Protein AF-A0A077EQY1-F1 (afdb_monomer_lite)

Foldseek 3Di:
DKKKKFKKDFDPAFWKKKKFKDKPNHTAPPQMDMDTTGPPDTDIDMGDHDDDDDPPIDMDMDMDIPPRMDFDWDDDPPDDIHTRMDIDDDDDDD

Structure (mmCIF, N/CA/C/O backbone):
data_AF-A0A077EQY1-F1
#
_entry.id   AF-A0A077EQY1-F1
#
loop_
_atom_site.group_PDB
_atom_site.id
_atom_site.type_symbol
_atom_site.label_atom_id
_atom_site.label_alt_id
_atom_site.label_comp_id
_atom_site.label_asym_id
_atom_site.label_entity_id
_atom_site.label_seq_id
_atom_site.pdbx_PDB_ins_code
_atom_site.Cartn_x
_atom_site.Cartn_y
_atom_site.Cartn_z
_atom_site.occupancy
_atom_site.B_iso_or_equiv
_atom_site.auth_seq_id
_atom_site.auth_comp_id
_atom_site.auth_asym_id
_atom_site.auth_atom_id
_atom_site.pdbx_PDB_model_num
ATOM 1 N N . MET A 1 1 ? -11.865 -2.160 8.877 1.00 88.56 1 MET A N 1
ATOM 2 C CA . MET A 1 1 ? -10.785 -2.801 8.100 1.00 88.56 1 MET A CA 1
ATOM 3 C C . MET A 1 1 ? -10.570 -1.997 6.839 1.00 88.56 1 MET A C 1
ATOM 5 O O . MET A 1 1 ? -11.542 -1.521 6.262 1.00 88.56 1 MET A O 1
ATOM 9 N N . ILE A 1 2 ? -9.307 -1.820 6.473 1.00 94.56 2 ILE A N 1
ATOM 10 C CA . ILE A 1 2 ? -8.837 -1.102 5.291 1.00 94.56 2 ILE A CA 1
ATOM 11 C C . ILE A 1 2 ? -7.978 -2.086 4.501 1.00 94.56 2 ILE A C 1
ATOM 13 O O . ILE A 1 2 ? -7.160 -2.791 5.095 1.00 94.56 2 ILE A O 1
ATOM 17 N N . VAL A 1 3 ? -8.169 -2.136 3.189 1.00 95.25 3 VAL A N 1
ATOM 18 C CA . VAL A 1 3 ? -7.363 -2.927 2.259 1.00 95.25 3 VAL A CA 1
ATOM 19 C C . VAL A 1 3 ? -6.967 -2.026 1.098 1.00 95.25 3 VAL A C 1
ATOM 21 O O . VAL A 1 3 ? -7.830 -1.420 0.464 1.00 95.25 3 VAL A O 1
ATOM 24 N N . ALA A 1 4 ? -5.670 -1.946 0.830 1.00 97.19 4 ALA A N 1
ATOM 25 C CA . ALA A 1 4 ? -5.090 -1.278 -0.320 1.00 97.19 4 ALA A CA 1
ATOM 26 C C . ALA A 1 4 ? -4.356 -2.324 -1.158 1.00 97.19 4 ALA A C 1
ATOM 28 O O . ALA A 1 4 ? -3.429 -2.971 -0.670 1.00 97.19 4 ALA 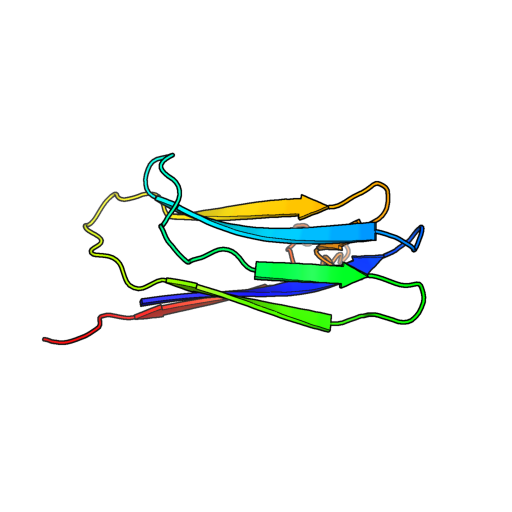A O 1
ATOM 29 N N . ALA A 1 5 ? -4.786 -2.490 -2.405 1.00 97.12 5 ALA A N 1
ATOM 30 C CA . ALA A 1 5 ? -4.232 -3.468 -3.324 1.00 97.12 5 ALA A CA 1
ATOM 31 C C . ALA A 1 5 ? -3.853 -2.812 -4.660 1.00 97.12 5 ALA A C 1
ATOM 33 O O . ALA A 1 5 ? -4.655 -2.825 -5.602 1.00 97.12 5 ALA A O 1
ATOM 34 N N . PRO A 1 6 ? -2.695 -2.134 -4.731 1.00 96.19 6 PRO A N 1
ATOM 35 C CA . PRO A 1 6 ? -2.240 -1.507 -5.954 1.00 96.19 6 PRO A CA 1
ATOM 36 C C . PRO A 1 6 ? -1.492 -2.484 -6.859 1.00 96.19 6 PRO A C 1
ATOM 38 O O . PRO A 1 6 ? -0.877 -3.447 -6.398 1.00 96.19 6 PRO A O 1
ATOM 41 N N . GLN A 1 7 ? -1.521 -2.192 -8.155 1.00 95.56 7 GLN A N 1
ATOM 42 C CA . GLN A 1 7 ? -0.699 -2.873 -9.139 1.00 95.56 7 GLN A CA 1
ATOM 4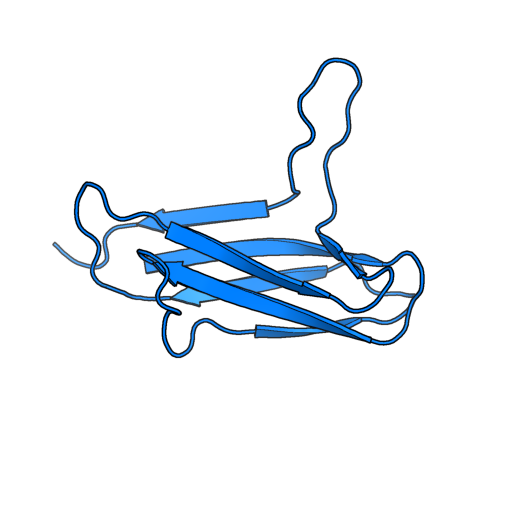3 C C . GLN A 1 7 ? 0.683 -2.214 -9.205 1.00 95.56 7 GLN A C 1
ATOM 45 O O . GLN A 1 7 ? 0.792 -1.003 -9.403 1.00 95.56 7 GLN A O 1
ATOM 50 N N . VAL A 1 8 ? 1.729 -3.016 -9.036 1.00 94.19 8 VAL A N 1
ATOM 51 C CA . VAL A 1 8 ? 3.132 -2.597 -9.092 1.00 94.19 8 VAL A CA 1
ATOM 52 C C . VAL A 1 8 ? 3.699 -2.936 -10.466 1.00 94.19 8 VAL A C 1
ATOM 54 O O . VAL A 1 8 ? 3.377 -3.979 -11.044 1.00 94.19 8 VAL A O 1
ATOM 57 N N . GLY A 1 9 ? 4.535 -2.043 -10.985 1.00 90.75 9 GLY A N 1
ATOM 58 C CA . GLY A 1 9 ? 5.266 -2.231 -12.230 1.00 90.75 9 GLY A CA 1
ATOM 59 C C . GLY A 1 9 ? 6.689 -1.696 -12.145 1.00 90.75 9 GLY A C 1
ATOM 60 O O . GLY A 1 9 ? 7.081 -1.053 -11.164 1.00 90.75 9 GLY A O 1
ATOM 61 N N . CYS A 1 10 ? 7.467 -1.979 -13.188 1.00 88.31 10 CYS A N 1
ATOM 62 C CA . CYS A 1 10 ? 8.880 -1.649 -13.251 1.00 88.31 10 CYS A CA 1
ATOM 63 C C . CYS A 1 10 ? 9.323 -1.235 -14.662 1.00 88.31 10 CYS A C 1
ATOM 65 O O . CYS A 1 10 ? 8.874 -1.803 -15.656 1.00 88.31 10 CYS A O 1
ATOM 67 N N . MET A 1 11 ? 10.218 -0.247 -14.739 1.00 82.31 11 MET A N 1
ATOM 68 C CA . MET A 1 11 ? 10.904 0.181 -15.966 1.00 82.31 11 MET A CA 1
ATOM 69 C C . MET A 1 11 ? 12.417 -0.107 -15.950 1.00 82.31 11 MET A C 1
ATOM 71 O O . MET A 1 11 ? 13.041 -0.107 -17.009 1.00 82.31 11 MET A O 1
ATOM 75 N N . MET A 1 12 ? 13.020 -0.307 -14.772 1.00 73.00 12 MET A N 1
ATOM 76 C CA . MET A 1 12 ? 14.445 -0.607 -14.568 1.00 73.00 12 MET A CA 1
ATOM 77 C C . MET A 1 12 ? 14.549 -1.607 -13.411 1.00 73.00 12 MET A C 1
ATOM 79 O O . MET A 1 12 ? 14.314 -1.229 -12.266 1.00 73.00 12 MET A O 1
ATOM 83 N N . CYS A 1 13 ? 14.793 -2.883 -13.704 1.00 72.31 13 CYS A N 1
ATOM 84 C CA . CYS A 1 13 ? 14.276 -3.952 -12.847 1.00 72.31 13 CYS A CA 1
ATOM 85 C C . CYS A 1 13 ? 15.367 -4.750 -12.126 1.00 72.31 13 CYS A C 1
ATOM 87 O O . CYS A 1 13 ? 15.964 -5.652 -12.705 1.00 72.31 13 CYS A O 1
ATOM 89 N N . ASP A 1 14 ? 15.587 -4.392 -10.863 1.00 87.38 14 ASP A N 1
ATOM 90 C CA . ASP A 1 14 ? 15.911 -5.263 -9.722 1.00 87.38 14 ASP A CA 1
ATOM 91 C C . ASP A 1 14 ? 15.800 -4.381 -8.467 1.00 87.38 14 ASP A C 1
ATOM 93 O O . ASP A 1 14 ? 16.449 -3.332 -8.394 1.00 87.38 14 ASP A O 1
ATOM 97 N N . GLY A 1 15 ? 14.931 -4.731 -7.519 1.00 92.56 15 GLY A N 1
ATOM 98 C CA . GLY A 1 15 ? 14.767 -3.942 -6.299 1.00 92.56 15 GLY A CA 1
ATOM 99 C C . GLY A 1 15 ? 13.509 -4.243 -5.498 1.00 92.56 15 GLY A C 1
ATOM 100 O O . GLY A 1 15 ? 12.811 -5.237 -5.704 1.00 92.56 15 GLY A O 1
ATOM 101 N N . GLU A 1 16 ? 13.213 -3.358 -4.555 1.00 94.81 16 GLU A N 1
ATOM 102 C CA . GLU A 1 16 ? 12.125 -3.511 -3.602 1.00 94.81 16 GLU A CA 1
ATOM 103 C C . GLU A 1 16 ? 11.012 -2.485 -3.827 1.00 94.81 16 GLU A C 1
ATOM 105 O O . GLU A 1 16 ? 11.239 -1.286 -4.017 1.00 94.81 16 GLU A O 1
ATOM 110 N N . PHE A 1 17 ? 9.774 -2.956 -3.690 1.00 95.19 17 PHE A N 1
ATOM 111 C CA . PHE A 1 17 ? 8.606 -2.118 -3.469 1.00 95.19 17 PHE A CA 1
ATOM 112 C C . PHE A 1 17 ? 8.018 -2.400 -2.089 1.00 95.19 17 PHE A C 1
ATOM 114 O O . PHE A 1 17 ? 7.871 -3.552 -1.678 1.00 95.19 17 PHE A O 1
ATOM 121 N N . ARG A 1 18 ? 7.635 -1.350 -1.364 1.00 96.50 18 ARG A N 1
ATOM 122 C CA . ARG A 1 18 ? 7.000 -1.450 -0.047 1.00 96.50 18 ARG A CA 1
ATOM 123 C C . ARG A 1 18 ? 5.724 -0.632 -0.017 1.00 96.50 18 ARG A C 1
ATOM 125 O O . ARG A 1 18 ? 5.672 0.472 -0.553 1.00 96.50 18 ARG A O 1
ATOM 132 N N . LEU A 1 19 ? 4.720 -1.152 0.676 1.00 97.44 19 LEU A N 1
ATOM 133 C CA . LEU A 1 19 ? 3.413 -0.521 0.836 1.00 97.44 19 LEU A CA 1
ATOM 134 C C . LEU A 1 19 ? 2.983 -0.605 2.292 1.00 97.44 19 LEU A C 1
ATOM 136 O O . LEU A 1 19 ? 3.143 -1.655 2.905 1.00 97.44 19 LEU A O 1
ATOM 140 N N . TRP A 1 20 ? 2.432 0.472 2.842 1.00 97.50 20 TRP A N 1
ATOM 141 C CA . TRP A 1 20 ? 1.865 0.489 4.190 1.00 97.50 20 TRP A CA 1
ATOM 142 C C . TRP A 1 20 ? 0.751 1.528 4.305 1.00 97.50 20 TRP A C 1
ATOM 144 O O . TRP A 1 20 ? 0.553 2.360 3.418 1.00 97.50 20 TRP A O 1
ATOM 154 N N . LEU A 1 21 ? 0.008 1.489 5.408 1.00 97.62 21 LEU A N 1
ATOM 155 C CA . LEU A 1 21 ? -1.068 2.438 5.674 1.00 97.62 21 LEU A CA 1
ATOM 156 C C . LEU A 1 21 ? -0.619 3.482 6.696 1.00 97.62 21 LEU A C 1
ATOM 158 O O . LEU A 1 21 ? 0.123 3.183 7.636 1.00 97.62 21 LEU A O 1
ATOM 162 N N . SER A 1 22 ? -1.109 4.710 6.548 1.00 97.12 22 SER A N 1
ATOM 163 C CA . SER A 1 22 ? -1.043 5.723 7.598 1.00 97.12 22 SER A CA 1
ATOM 164 C C . SER A 1 22 ? -2.417 6.324 7.871 1.00 97.12 22 SER A C 1
ATOM 166 O O . SER A 1 22 ? -3.265 6.413 6.981 1.00 97.12 22 SER A O 1
ATOM 168 N N . VAL A 1 23 ? -2.647 6.709 9.125 1.00 96.75 23 VAL A N 1
ATOM 169 C CA . VAL A 1 23 ? -3.836 7.440 9.557 1.00 96.75 23 VAL A CA 1
ATOM 170 C C . VAL A 1 23 ? -3.421 8.649 10.364 1.00 96.75 23 VAL A C 1
ATOM 172 O O . VAL A 1 23 ? -2.692 8.528 11.349 1.00 96.75 23 VAL A O 1
ATOM 175 N N . ASN A 1 24 ? -3.881 9.825 9.941 1.00 96.88 24 ASN A N 1
ATOM 176 C CA . ASN A 1 24 ? -3.538 11.106 10.559 1.00 96.88 24 ASN A CA 1
ATOM 177 C C . ASN A 1 24 ? -2.012 11.287 10.710 1.00 96.88 24 ASN A C 1
ATOM 179 O O . ASN A 1 24 ? -1.523 11.713 11.757 1.00 96.88 24 ASN A O 1
ATOM 183 N N . GLY A 1 25 ? -1.253 10.886 9.684 1.00 96.75 25 GLY A N 1
ATOM 184 C CA . GLY A 1 25 ? 0.211 10.952 9.665 1.00 96.75 25 GLY A CA 1
ATOM 185 C C . GLY A 1 25 ? 0.934 9.900 10.518 1.00 96.75 25 GLY A C 1
ATOM 186 O O . GLY A 1 25 ? 2.161 9.911 10.564 1.00 96.75 25 GLY A O 1
ATOM 187 N N . LYS A 1 26 ? 0.219 8.982 11.184 1.00 96.56 26 LYS A N 1
ATOM 188 C CA . LYS A 1 26 ? 0.813 7.878 11.956 1.00 96.56 26 LYS A CA 1
ATOM 189 C C . LYS A 1 26 ? 0.718 6.568 11.187 1.00 96.56 26 LYS A C 1
ATOM 191 O O . LYS A 1 26 ? -0.346 6.233 10.676 1.00 96.56 26 LYS A O 1
ATOM 196 N N . TYR A 1 27 ? 1.814 5.818 11.118 1.00 96.50 27 TYR A N 1
ATOM 197 C CA . TYR A 1 27 ? 1.826 4.519 10.448 1.00 96.50 27 TYR A CA 1
ATOM 198 C C . TYR A 1 27 ? 0.988 3.494 11.209 1.00 96.50 27 TYR A C 1
ATOM 200 O O . TYR A 1 27 ? 1.030 3.426 12.436 1.00 96.50 27 TYR A O 1
ATOM 208 N N . VAL A 1 28 ? 0.220 2.707 10.462 1.00 96.00 28 VAL A N 1
ATOM 209 C CA . VAL A 1 28 ? -0.596 1.623 11.003 1.00 96.00 28 VAL A CA 1
ATOM 210 C C . VAL A 1 28 ? 0.291 0.407 11.230 1.00 96.00 28 VAL A C 1
ATOM 212 O O . VAL A 1 28 ? 0.926 -0.090 10.296 1.00 96.00 28 VAL A O 1
ATOM 215 N N . GLU A 1 29 ? 0.317 -0.082 12.466 1.00 94.00 29 GLU A N 1
ATOM 216 C CA . GLU A 1 29 ? 1.072 -1.277 12.844 1.00 94.00 29 GLU A CA 1
ATOM 217 C C . GLU A 1 29 ? 0.661 -2.491 12.002 1.00 94.00 29 GLU A C 1
ATOM 219 O O . GLU A 1 29 ? -0.519 -2.681 11.700 1.00 94.00 29 GLU A O 1
ATOM 224 N N . ASN A 1 30 ? 1.642 -3.319 11.632 1.00 93.31 30 ASN A N 1
ATOM 225 C CA . ASN A 1 30 ? 1.452 -4.566 10.879 1.00 93.31 30 ASN A CA 1
ATOM 226 C C . ASN A 1 30 ? 0.701 -4.414 9.540 1.00 93.31 30 ASN A C 1
ATOM 228 O O . ASN A 1 30 ? 0.140 -5.383 9.037 1.00 93.31 30 ASN A O 1
ATOM 232 N N . SER A 1 31 ? 0.679 -3.209 8.960 1.00 95.69 31 SER A N 1
ATOM 233 C CA . SER A 1 31 ? 0.066 -2.961 7.647 1.00 95.69 31 SER A CA 1
ATOM 234 C C . SER A 1 31 ? 1.053 -3.060 6.485 1.00 95.69 31 SER A C 1
ATOM 236 O O . SER A 1 31 ? 0.639 -2.971 5.329 1.00 95.69 31 SER A O 1
ATOM 238 N N . ASN A 1 32 ? 2.352 -3.197 6.759 1.00 95.25 32 ASN A N 1
ATOM 239 C CA . ASN A 1 32 ? 3.364 -3.161 5.716 1.00 95.25 32 ASN A CA 1
ATOM 240 C C . ASN A 1 32 ? 3.457 -4.485 4.947 1.00 95.25 32 ASN A C 1
ATOM 242 O O . ASN A 1 32 ? 3.360 -5.565 5.522 1.00 95.25 32 ASN A O 1
ATOM 246 N N . VAL A 1 33 ? 3.737 -4.385 3.653 1.00 96.75 33 VAL A N 1
ATOM 247 C CA . VAL A 1 33 ? 4.100 -5.506 2.779 1.00 96.75 33 VAL A CA 1
ATOM 248 C C . VAL A 1 33 ? 5.294 -5.098 1.917 1.00 96.75 33 VAL A C 1
ATOM 250 O O . VAL A 1 33 ? 5.481 -3.911 1.636 1.00 96.75 33 VAL A O 1
ATOM 253 N N . LEU A 1 34 ? 6.114 -6.077 1.535 1.00 95.81 34 LEU A N 1
ATOM 254 C CA . LEU A 1 34 ? 7.262 -5.919 0.647 1.00 95.81 34 LEU A CA 1
ATOM 255 C C . LEU A 1 34 ? 7.105 -6.870 -0.539 1.00 95.81 34 LEU A C 1
ATOM 257 O O . LEU A 1 34 ? 6.745 -8.032 -0.353 1.00 95.81 34 LEU A O 1
ATOM 261 N N . LEU A 1 35 ? 7.399 -6.368 -1.732 1.00 94.69 35 LEU A N 1
ATOM 262 C CA . LEU A 1 35 ? 7.536 -7.138 -2.960 1.00 94.69 35 LEU A CA 1
ATOM 263 C C . LEU A 1 35 ? 8.949 -6.927 -3.500 1.00 94.69 35 LEU A C 1
ATOM 265 O O . LEU A 1 35 ? 9.370 -5.786 -3.683 1.00 94.69 35 LEU A O 1
ATOM 269 N N . ASN A 1 36 ? 9.654 -8.023 -3.767 1.00 93.19 36 ASN A N 1
ATOM 270 C CA . ASN A 1 36 ? 10.863 -7.988 -4.584 1.00 93.19 36 ASN A CA 1
ATOM 271 C C . ASN A 1 36 ? 10.424 -7.988 -6.048 1.00 93.19 36 ASN A C 1
ATOM 273 O O . ASN A 1 36 ? 9.619 -8.833 -6.442 1.00 93.19 36 ASN A O 1
ATOM 277 N N . VAL A 1 37 ? 10.907 -7.022 -6.818 1.00 90.56 37 VAL A N 1
ATOM 278 C CA . VAL A 1 37 ? 10.502 -6.795 -8.202 1.00 90.56 37 VAL A CA 1
ATOM 279 C C . VAL A 1 37 ? 11.681 -7.109 -9.109 1.00 90.56 37 VAL A C 1
ATOM 281 O O . VAL A 1 37 ? 12.758 -6.540 -8.951 1.00 90.56 37 VAL A O 1
ATOM 284 N N . ASP A 1 38 ? 11.446 -7.990 -10.074 1.00 86.94 38 ASP A N 1
ATOM 285 C CA . ASP A 1 38 ? 12.360 -8.276 -11.175 1.00 86.94 38 ASP A CA 1
ATOM 286 C C . ASP A 1 38 ? 11.765 -7.802 -12.512 1.00 86.94 38 ASP A C 1
ATOM 288 O O . ASP A 1 38 ? 10.708 -7.166 -12.565 1.00 86.94 38 ASP A O 1
ATOM 292 N N . ASP A 1 39 ? 12.466 -8.077 -13.607 1.00 78.44 39 ASP A N 1
ATOM 293 C CA . ASP A 1 39 ? 12.098 -7.658 -14.961 1.00 78.44 39 ASP A CA 1
ATOM 294 C C . ASP A 1 39 ? 10.860 -8.346 -15.540 1.00 78.44 39 ASP A C 1
ATOM 296 O O . ASP A 1 39 ? 10.333 -7.909 -16.566 1.00 78.44 39 ASP A O 1
ATOM 300 N N . SER A 1 40 ? 10.356 -9.377 -14.871 1.00 77.00 40 SER A N 1
ATOM 301 C CA . SER A 1 40 ? 9.203 -10.156 -15.302 1.00 77.00 40 SER A CA 1
ATOM 302 C C . SER A 1 40 ? 7.926 -9.841 -14.519 1.00 77.00 40 SER A C 1
ATOM 304 O O . SER A 1 40 ? 6.830 -10.225 -14.943 1.00 77.00 40 SER A O 1
ATOM 306 N N . ILE A 1 41 ? 8.039 -9.134 -13.390 1.00 78.31 41 ILE A N 1
ATOM 307 C CA . ILE A 1 41 ? 6.938 -8.976 -12.441 1.00 78.31 41 ILE A CA 1
ATOM 308 C C . ILE A 1 41 ? 6.049 -7.772 -12.775 1.00 78.31 41 ILE A C 1
ATOM 310 O O . ILE A 1 41 ? 6.450 -6.609 -12.741 1.00 78.31 41 ILE A O 1
ATOM 314 N N . LYS A 1 42 ? 4.768 -8.078 -12.995 1.00 83.50 42 LYS A N 1
ATOM 315 C CA . LYS A 1 42 ? 3.645 -7.150 -12.854 1.00 83.50 42 LYS A CA 1
ATOM 316 C C . LYS A 1 42 ? 2.629 -7.790 -11.920 1.00 83.50 42 LYS A C 1
ATOM 318 O O . LYS A 1 42 ? 1.980 -8.759 -12.308 1.00 83.50 42 LYS A O 1
ATOM 323 N N . ASP A 1 43 ? 2.483 -7.256 -10.713 1.00 90.19 43 ASP A N 1
ATOM 324 C CA . ASP A 1 43 ? 1.715 -7.924 -9.658 1.00 90.19 43 ASP A CA 1
ATOM 325 C C . ASP A 1 43 ? 0.826 -6.959 -8.870 1.00 90.19 43 ASP A C 1
ATOM 327 O O . ASP A 1 43 ? 1.018 -5.742 -8.890 1.00 90.19 43 ASP A O 1
ATOM 331 N N . VAL A 1 44 ? -0.171 -7.512 -8.186 1.00 93.00 44 VAL A N 1
ATOM 332 C CA . VAL A 1 44 ? -1.023 -6.810 -7.233 1.00 93.00 44 VAL A CA 1
ATOM 333 C C . VAL A 1 44 ? -0.606 -7.223 -5.833 1.00 93.00 44 VAL A C 1
ATOM 335 O O . VAL A 1 44 ? -0.812 -8.359 -5.412 1.00 93.00 44 VAL A O 1
ATOM 338 N N . ILE A 1 45 ? -0.076 -6.273 -5.075 1.00 94.75 45 ILE A N 1
ATOM 339 C CA . ILE A 1 45 ? 0.312 -6.511 -3.684 1.00 94.75 45 ILE A CA 1
ATOM 340 C C . ILE A 1 45 ? -0.793 -6.043 -2.755 1.00 94.75 45 ILE A C 1
ATOM 342 O O . ILE A 1 45 ? -1.510 -5.104 -3.080 1.00 94.75 45 ILE A O 1
ATOM 346 N N . ILE A 1 46 ? -0.927 -6.655 -1.583 1.00 95.75 46 ILE A N 1
ATOM 347 C CA . ILE A 1 46 ? -2.021 -6.350 -0.658 1.00 95.75 46 ILE A CA 1
ATOM 348 C C . ILE A 1 46 ? -1.445 -5.848 0.665 1.00 95.75 46 ILE A C 1
ATOM 350 O O . ILE A 1 46 ? -0.771 -6.584 1.380 1.00 95.75 46 ILE A O 1
ATOM 354 N N . SER A 1 47 ? -1.765 -4.602 1.013 1.00 95.94 47 SER A N 1
ATOM 355 C CA . SER A 1 47 ? -1.612 -4.054 2.362 1.00 95.94 47 SER A CA 1
ATOM 356 C C . SER A 1 47 ? -2.984 -4.004 3.027 1.00 95.94 47 SER A C 1
ATOM 358 O O . SER A 1 47 ? -3.939 -3.454 2.475 1.00 95.94 47 SER A O 1
ATOM 360 N N . GLN A 1 48 ? -3.101 -4.584 4.220 1.00 93.69 48 GLN A N 1
ATOM 361 C CA . GLN A 1 48 ? -4.347 -4.585 4.981 1.00 93.69 48 GLN A CA 1
ATOM 362 C C . GLN A 1 48 ? -4.116 -4.181 6.434 1.00 93.69 48 GLN A C 1
ATOM 364 O O . GLN A 1 48 ? -3.082 -4.481 7.021 1.00 93.69 48 GLN A O 1
ATOM 369 N N . GLY A 1 49 ? -5.105 -3.512 7.024 1.00 91.44 49 GLY A N 1
ATOM 370 C CA . GLY A 1 49 ? -5.070 -3.090 8.419 1.00 91.44 49 GLY A CA 1
ATOM 371 C C . GLY A 1 49 ? -6.460 -3.054 9.049 1.00 91.44 49 GLY A C 1
ATOM 372 O O . GLY A 1 49 ? -7.453 -2.673 8.420 1.00 91.44 49 GLY A O 1
ATOM 373 N N . ALA A 1 50 ? -6.542 -3.434 10.321 1.00 90.62 50 ALA A N 1
ATOM 374 C CA . ALA A 1 50 ? -7.752 -3.324 11.125 1.00 90.62 50 ALA A CA 1
ATOM 375 C C . ALA A 1 50 ? -7.507 -2.334 12.265 1.00 90.62 50 ALA A C 1
ATOM 377 O O . ALA A 1 50 ? -6.877 -2.667 13.262 1.00 90.62 50 ALA A O 1
ATOM 378 N N . ILE A 1 51 ? -8.010 -1.112 12.097 1.00 90.56 51 ILE A N 1
ATOM 379 C CA . ILE A 1 51 ? -7.886 -0.041 13.086 1.00 90.56 51 ILE A CA 1
ATOM 380 C C . ILE A 1 51 ? -9.227 0.666 13.304 1.00 90.56 51 ILE A C 1
ATOM 382 O O . ILE A 1 51 ? -10.044 0.718 12.374 1.00 90.56 51 ILE A O 1
ATOM 386 N N . PRO A 1 52 ? -9.465 1.222 14.504 1.00 90.31 52 PRO A N 1
ATOM 387 C CA . PRO A 1 52 ? -10.563 2.148 14.731 1.00 90.31 52 PRO A CA 1
ATOM 388 C C . PRO A 1 52 ? -10.371 3.414 13.894 1.00 90.31 52 PRO A C 1
ATOM 390 O O . PRO A 1 52 ? -9.282 3.983 13.866 1.00 90.31 52 PRO A O 1
ATOM 393 N N . LEU A 1 53 ? -11.443 3.857 13.246 1.00 92.12 53 LEU A N 1
ATOM 394 C CA . LEU A 1 53 ? -11.507 5.118 12.513 1.00 92.12 53 LEU A CA 1
ATOM 395 C C . LEU A 1 53 ? -12.716 5.911 12.995 1.00 92.12 53 LEU A C 1
ATOM 397 O O . LEU A 1 53 ? -13.746 5.334 13.355 1.00 92.12 53 LEU A O 1
ATOM 401 N N . LYS A 1 54 ? -12.613 7.233 12.946 1.00 92.00 54 LYS A N 1
ATOM 402 C CA . LYS A 1 54 ? -13.719 8.163 13.176 1.00 92.00 54 LYS A CA 1
ATOM 403 C C . LYS A 1 54 ? -13.846 9.149 12.019 1.00 92.00 54 LYS A C 1
ATOM 405 O O . LYS A 1 54 ? -12.935 9.324 11.213 1.00 92.00 54 LYS A O 1
ATOM 410 N N . ALA A 1 55 ? -15.001 9.807 11.945 1.00 93.31 55 ALA A N 1
ATOM 411 C CA . ALA A 1 55 ? -15.234 10.850 10.957 1.00 93.31 55 ALA A CA 1
ATOM 412 C C . ALA A 1 55 ? -14.150 11.938 11.053 1.00 93.31 55 ALA A C 1
ATOM 414 O O . ALA A 1 55 ? -13.839 12.418 12.144 1.00 93.31 55 ALA A O 1
ATOM 415 N N . GLY A 1 56 ? -13.592 12.307 9.900 1.00 95.88 56 GLY A N 1
ATOM 416 C CA . GLY A 1 56 ? -12.506 13.281 9.791 1.00 95.88 56 GLY A CA 1
ATOM 417 C C . GLY A 1 56 ? -11.096 12.690 9.852 1.00 95.88 56 GLY A C 1
ATOM 418 O O . GLY A 1 56 ? -10.151 13.427 9.586 1.00 95.88 56 GLY A O 1
ATOM 419 N N . ASP A 1 57 ? -10.930 11.396 10.149 1.00 96.38 57 ASP A N 1
ATOM 420 C CA . ASP A 1 57 ? -9.620 10.752 10.024 1.00 96.38 57 ASP A CA 1
ATOM 421 C C . ASP A 1 57 ? -9.167 10.718 8.556 1.00 96.38 57 ASP A C 1
ATOM 423 O O . ASP A 1 57 ? -9.941 10.400 7.649 1.00 96.38 57 ASP A O 1
ATOM 427 N N . VAL A 1 58 ? -7.889 11.016 8.328 1.00 96.88 58 VAL A N 1
ATOM 428 C CA . VAL A 1 58 ? -7.258 10.973 7.006 1.00 96.88 58 VAL A CA 1
ATOM 429 C C . VAL A 1 58 ? -6.492 9.669 6.870 1.00 96.88 58 VAL A C 1
ATOM 431 O O . VAL A 1 58 ? -5.507 9.456 7.575 1.00 96.88 58 VAL A O 1
ATOM 434 N N . VAL A 1 59 ? -6.935 8.809 5.955 1.00 96.12 59 VAL A N 1
ATOM 435 C CA . VAL A 1 59 ? -6.265 7.548 5.614 1.00 96.12 59 VAL A CA 1
ATOM 436 C C . VAL A 1 59 ? -5.409 7.758 4.371 1.00 96.12 59 VAL A C 1
ATOM 438 O O . VAL A 1 59 ? -5.889 8.298 3.376 1.00 96.12 59 VAL A O 1
ATOM 441 N N . GLN A 1 60 ? -4.159 7.306 4.408 1.00 96.31 60 GLN A N 1
ATOM 442 C CA . GLN A 1 60 ? -3.252 7.366 3.266 1.00 96.31 60 GLN A CA 1
ATOM 443 C C . GLN A 1 60 ? -2.622 6.000 3.008 1.00 96.31 60 GLN A C 1
ATOM 445 O O . GLN A 1 6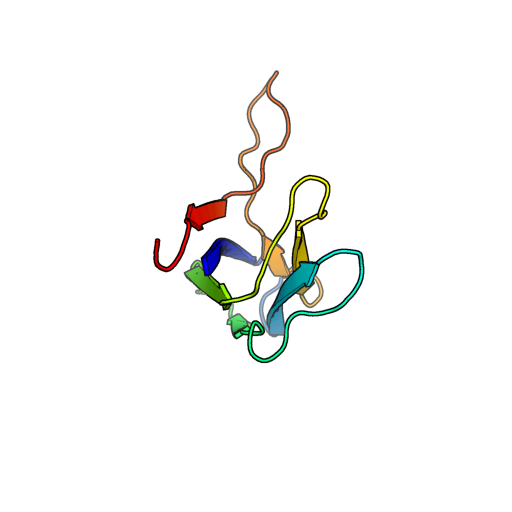0 ? -2.272 5.264 3.933 1.00 96.31 60 GLN A O 1
ATOM 450 N N . VAL A 1 61 ? -2.457 5.693 1.725 1.00 96.12 61 VAL A N 1
ATOM 451 C CA . VAL A 1 61 ? -1.636 4.582 1.253 1.00 96.12 61 VAL A CA 1
ATOM 452 C C . VAL A 1 61 ? -0.242 5.138 1.003 1.00 96.12 61 VAL A C 1
ATOM 454 O O . VAL A 1 61 ? -0.069 6.064 0.214 1.00 96.12 61 VAL A O 1
ATOM 457 N N . MET A 1 62 ? 0.734 4.604 1.719 1.00 96.75 62 MET A N 1
ATOM 458 C CA . MET A 1 62 ? 2.122 5.031 1.667 1.00 96.75 62 MET A CA 1
ATOM 459 C C . MET A 1 62 ? 2.927 4.004 0.885 1.00 96.75 62 MET A C 1
ATOM 461 O O . MET A 1 62 ? 2.675 2.805 1.010 1.00 96.75 62 MET A O 1
ATOM 465 N N . MET A 1 63 ? 3.904 4.464 0.109 1.00 95.88 63 MET A N 1
ATOM 466 C CA . MET A 1 63 ? 4.736 3.584 -0.700 1.00 95.88 63 MET A CA 1
ATOM 467 C C . MET A 1 63 ? 6.203 3.996 -0.699 1.00 95.88 63 MET A C 1
ATOM 469 O O . MET A 1 63 ? 6.543 5.162 -0.493 1.00 95.88 63 MET A O 1
ATOM 473 N N . TYR A 1 64 ? 7.045 3.017 -0.993 1.00 95.75 64 TYR A N 1
ATOM 474 C CA . TYR A 1 64 ? 8.442 3.168 -1.368 1.00 95.75 64 TYR A CA 1
ATOM 475 C C . TYR A 1 64 ? 8.704 2.247 -2.559 1.00 95.75 64 TYR A C 1
ATOM 477 O O . TYR A 1 64 ? 8.215 1.120 -2.569 1.00 95.75 64 TYR A O 1
ATOM 485 N N . GLY A 1 65 ? 9.481 2.710 -3.530 1.00 94.12 65 GLY A N 1
ATOM 486 C CA . GLY A 1 65 ? 10.003 1.879 -4.607 1.00 94.12 65 GLY A CA 1
ATOM 487 C C . GLY A 1 65 ? 11.415 2.330 -4.947 1.00 94.12 65 GLY A C 1
ATOM 488 O O . GLY A 1 65 ? 11.690 3.534 -4.917 1.00 94.12 65 GLY A O 1
ATOM 489 N N . ASP A 1 66 ? 12.299 1.382 -5.249 1.00 94.31 66 ASP A N 1
ATOM 490 C CA . ASP A 1 66 ? 13.604 1.715 -5.822 1.00 94.31 66 ASP A CA 1
ATOM 491 C C . ASP A 1 66 ? 13.457 2.365 -7.211 1.00 94.31 66 ASP A C 1
ATOM 493 O O . ASP A 1 66 ? 12.367 2.462 -7.785 1.00 94.31 66 ASP A O 1
ATOM 497 N N . ASN A 1 67 ? 14.564 2.876 -7.755 1.00 90.25 67 ASN A N 1
ATOM 498 C CA . ASN A 1 67 ? 14.547 3.645 -8.995 1.00 90.25 67 ASN A CA 1
ATOM 499 C C . ASN A 1 67 ? 13.936 2.845 -10.158 1.00 90.25 67 ASN A C 1
ATOM 501 O O . ASN A 1 67 ? 14.456 1.806 -10.544 1.00 90.25 67 ASN A O 1
ATOM 505 N N . GLY A 1 68 ? 12.863 3.371 -10.747 1.00 89.25 68 GLY A N 1
ATOM 506 C CA . GLY A 1 68 ? 12.148 2.710 -11.838 1.00 89.25 68 GLY A CA 1
ATOM 507 C C . GLY A 1 68 ? 11.091 1.696 -11.392 1.00 89.25 68 GLY A C 1
ATOM 508 O O . GLY A 1 68 ? 10.441 1.130 -12.267 1.00 89.25 68 GLY A O 1
ATOM 509 N N . ILE A 1 69 ? 10.870 1.499 -10.086 1.00 93.19 69 ILE A N 1
ATOM 510 C CA . ILE A 1 69 ? 9.777 0.692 -9.523 1.00 93.19 69 ILE A CA 1
ATOM 511 C C . ILE A 1 69 ? 8.707 1.621 -8.938 1.00 93.19 69 ILE A C 1
ATOM 513 O O . ILE A 1 69 ? 9.001 2.575 -8.216 1.00 93.19 69 ILE A O 1
ATOM 517 N N . GLY A 1 70 ? 7.437 1.341 -9.223 1.00 93.12 70 GLY A N 1
ATOM 518 C CA . GLY A 1 70 ? 6.339 2.157 -8.718 1.00 93.12 70 GLY A CA 1
ATOM 519 C C . GLY A 1 70 ? 4.967 1.547 -8.952 1.00 93.12 70 GLY A C 1
ATOM 520 O O . GLY A 1 70 ? 4.831 0.398 -9.368 1.00 93.12 70 GLY A O 1
ATOM 521 N N . LEU A 1 71 ? 3.932 2.343 -8.680 1.00 93.56 71 LEU A N 1
ATOM 522 C CA . LEU A 1 71 ? 2.569 1.961 -9.026 1.00 93.56 71 LEU A CA 1
ATOM 523 C C . LEU A 1 71 ? 2.314 2.177 -10.508 1.00 93.56 71 LEU A C 1
ATOM 525 O O . LEU A 1 71 ? 2.634 3.229 -11.064 1.00 93.56 71 LEU A O 1
ATOM 529 N N . GLU A 1 72 ? 1.652 1.205 -11.114 1.00 92.88 72 GLU A N 1
ATOM 530 C CA . GLU A 1 72 ? 1.056 1.386 -12.425 1.00 92.88 72 GLU A CA 1
ATOM 531 C C . GLU A 1 72 ? -0.015 2.477 -12.353 1.00 92.88 72 GLU A C 1
ATOM 533 O O . GLU A 1 72 ? -0.750 2.608 -11.367 1.00 92.88 72 GLU A O 1
ATOM 538 N N . ALA A 1 73 ? -0.126 3.259 -13.422 1.00 92.31 73 ALA A N 1
ATOM 539 C CA . ALA A 1 73 ? -1.112 4.319 -13.520 1.00 92.31 73 ALA A CA 1
ATOM 540 C C . ALA A 1 73 ? -1.908 4.200 -14.817 1.00 92.31 73 ALA A C 1
ATOM 542 O O . ALA A 1 73 ? -1.376 3.919 -15.891 1.00 92.31 73 ALA A O 1
ATOM 543 N N . ILE A 1 74 ? -3.208 4.448 -14.711 1.00 91.81 74 ILE A N 1
ATOM 544 C CA . ILE A 1 74 ? -4.108 4.568 -15.847 1.00 91.81 74 ILE A CA 1
ATOM 545 C C . ILE A 1 74 ? -3.949 5.990 -16.379 1.00 91.81 74 ILE A C 1
ATOM 547 O O . ILE A 1 74 ? -4.337 6.958 -15.725 1.00 91.81 74 ILE A O 1
ATOM 551 N N . ASN A 1 75 ? -3.355 6.102 -17.565 1.00 93.00 75 ASN A N 1
ATOM 552 C CA . ASN A 1 75 ? -3.142 7.369 -18.252 1.00 93.00 75 ASN A CA 1
ATOM 553 C C . ASN A 1 75 ? -3.938 7.385 -19.562 1.00 93.00 75 ASN A C 1
ATOM 555 O O . ASN A 1 75 ? -3.614 6.655 -20.502 1.00 93.00 75 ASN A O 1
ATOM 559 N N . ARG A 1 76 ? -4.994 8.198 -19.617 1.00 92.94 76 ARG A N 1
ATOM 560 C CA . ARG A 1 76 ? -5.838 8.384 -20.802 1.00 92.94 76 ARG A CA 1
ATOM 561 C C . ARG A 1 76 ? -5.905 9.861 -21.161 1.00 92.94 76 ARG A C 1
ATOM 563 O O . ARG A 1 76 ? -5.905 10.727 -20.292 1.00 92.94 76 ARG A O 1
ATOM 570 N N . ALA A 1 77 ? -5.975 10.149 -22.458 1.00 94.94 77 ALA A N 1
ATOM 571 C CA . ALA A 1 77 ? -6.097 11.521 -22.931 1.00 94.94 77 ALA A CA 1
ATOM 572 C C . ALA A 1 77 ? -7.373 12.171 -22.370 1.00 94.94 77 ALA A C 1
ATOM 574 O O . ALA A 1 77 ? -8.455 11.599 -22.479 1.00 94.94 77 ALA A O 1
ATOM 575 N N . ASN A 1 78 ? -7.239 13.383 -21.828 1.00 94.94 78 ASN A N 1
ATOM 576 C CA . ASN A 1 78 ? -8.322 14.161 -21.210 1.00 94.94 78 ASN A CA 1
ATOM 577 C C . ASN A 1 78 ? -8.919 13.562 -19.920 1.00 94.94 78 ASN A C 1
ATOM 579 O O . ASN A 1 78 ? -9.987 13.995 -19.493 1.00 94.94 78 ASN A O 1
ATOM 583 N N . GLU A 1 79 ? -8.234 12.616 -19.275 1.00 93.88 79 GLU A N 1
ATOM 584 C CA . GLU A 1 79 ? -8.595 12.100 -17.952 1.00 93.88 79 GLU A CA 1
ATOM 585 C C . GLU A 1 79 ? -7.467 12.394 -16.944 1.00 93.88 79 GLU A C 1
ATOM 587 O O . GLU A 1 79 ? -6.303 12.522 -17.338 1.00 93.88 79 GLU A O 1
ATOM 592 N N . PRO A 1 80 ? -7.766 12.520 -15.637 1.00 93.81 80 PRO A N 1
ATOM 593 C CA . PRO A 1 80 ? -6.728 12.571 -14.615 1.00 93.81 80 PRO A CA 1
ATOM 594 C C . PRO A 1 80 ? -5.864 11.305 -14.629 1.00 93.81 80 PRO A C 1
ATOM 596 O O . PRO A 1 80 ? -6.356 10.211 -14.896 1.00 93.81 80 PRO A O 1
ATOM 599 N N . LEU A 1 81 ? -4.589 11.442 -14.266 1.00 93.69 81 LEU A N 1
ATOM 600 C CA . LEU A 1 81 ? -3.739 10.290 -13.985 1.00 93.69 81 LEU A CA 1
ATOM 601 C C . LEU A 1 81 ? -4.236 9.611 -12.704 1.00 93.69 81 LEU A C 1
ATOM 603 O O . LEU A 1 81 ? -4.229 10.229 -11.637 1.00 93.69 81 LEU A O 1
ATOM 607 N N . VAL A 1 82 ? -4.658 8.352 -12.803 1.00 92.81 82 VAL A N 1
ATOM 608 C CA . VAL A 1 82 ? -5.191 7.596 -11.660 1.00 92.81 82 VAL A CA 1
ATOM 609 C C . VAL A 1 82 ? -4.302 6.383 -11.390 1.00 92.81 82 VAL A C 1
ATOM 611 O O . VAL A 1 82 ? -4.013 5.637 -12.326 1.00 92.81 82 VAL A O 1
ATOM 614 N N . PRO A 1 83 ? -3.862 6.140 -10.143 1.00 92.44 83 PRO A N 1
ATOM 615 C CA . PRO A 1 83 ? -3.140 4.916 -9.815 1.00 92.44 83 PRO A CA 1
ATOM 616 C C . PRO A 1 83 ? -4.038 3.688 -10.019 1.00 92.44 83 PRO A C 1
ATOM 618 O O . PRO A 1 83 ? -5.220 3.704 -9.674 1.00 92.44 83 PRO A O 1
ATOM 621 N N . ALA A 1 84 ? -3.476 2.603 -10.544 1.00 94.12 84 ALA A N 1
ATOM 622 C CA . ALA A 1 84 ? -4.162 1.321 -10.638 1.00 94.12 84 ALA A CA 1
ATOM 623 C C . ALA A 1 84 ? -4.217 0.672 -9.244 1.00 94.12 84 ALA A C 1
ATOM 625 O O . ALA A 1 84 ? -3.302 -0.041 -8.835 1.00 94.12 84 ALA A O 1
ATOM 626 N N . ILE A 1 85 ? -5.277 0.959 -8.483 1.00 95.31 85 ILE A N 1
ATOM 627 C CA . ILE A 1 85 ? -5.444 0.488 -7.105 1.00 95.31 85 ILE A CA 1
ATOM 628 C C . ILE A 1 85 ? -6.882 0.082 -6.800 1.00 95.31 85 ILE A C 1
ATOM 630 O O . ILE A 1 85 ? -7.831 0.795 -7.123 1.00 95.31 85 ILE A O 1
ATOM 634 N N . ILE A 1 86 ? -7.035 -1.046 -6.108 1.00 95.75 86 ILE A N 1
ATOM 635 C CA . ILE A 1 86 ? -8.273 -1.389 -5.410 1.00 95.75 86 IL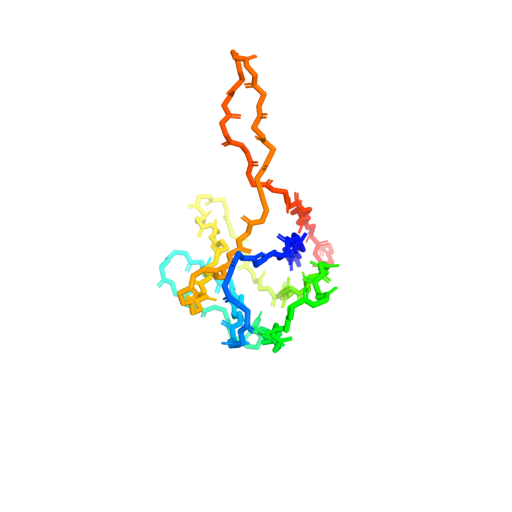E A CA 1
ATOM 636 C C . ILE A 1 86 ? -8.129 -0.916 -3.967 1.00 95.75 86 ILE A C 1
ATOM 638 O O . ILE A 1 86 ? -7.229 -1.347 -3.247 1.00 95.75 86 ILE A O 1
ATOM 642 N N . PHE A 1 87 ? -9.021 -0.026 -3.540 1.00 95.19 87 PHE A N 1
ATOM 643 C CA . PHE A 1 87 ? -9.069 0.456 -2.166 1.00 95.19 87 PHE A CA 1
ATOM 644 C C . PHE A 1 87 ? -10.432 0.139 -1.557 1.00 95.19 87 PHE A C 1
ATOM 646 O O . PHE A 1 87 ? -11.461 0.629 -2.022 1.00 95.19 87 PHE A O 1
ATOM 653 N N . THR A 1 88 ? -10.431 -0.669 -0.501 1.00 94.62 88 THR A N 1
ATOM 654 C CA . THR A 1 88 ? -11.646 -1.153 0.157 1.00 94.62 88 THR A CA 1
ATOM 655 C C . THR A 1 88 ? -11.607 -0.802 1.634 1.00 94.62 88 THR A C 1
ATOM 657 O O . THR A 1 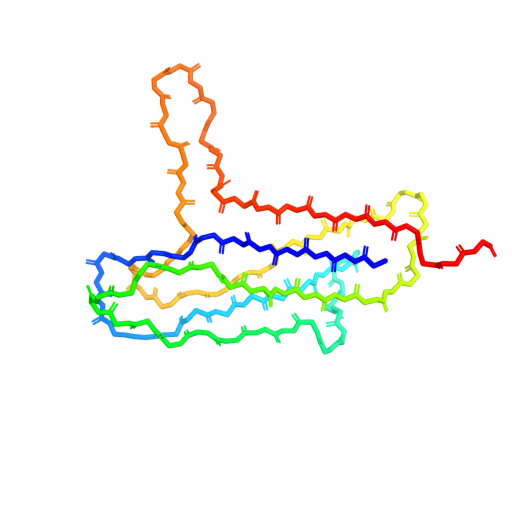88 ? -10.619 -1.049 2.325 1.00 94.62 88 THR A O 1
ATOM 660 N N . MET A 1 89 ? -12.714 -0.275 2.152 1.00 92.50 89 MET A N 1
ATOM 661 C CA . MET A 1 89 ? -12.883 -0.008 3.574 1.00 92.50 89 MET A CA 1
ATOM 662 C C . MET A 1 89 ? -14.265 -0.459 4.026 1.00 92.50 89 MET A C 1
ATOM 664 O O . MET A 1 89 ? -15.258 -0.192 3.355 1.00 92.50 89 MET A O 1
ATOM 668 N N . TYR A 1 90 ? -14.334 -1.131 5.172 1.00 89.00 90 TYR A N 1
ATOM 669 C CA . TYR A 1 90 ? -15.607 -1.537 5.758 1.00 89.00 90 TYR A CA 1
ATOM 670 C C . TYR A 1 90 ? -15.547 -1.599 7.286 1.00 89.00 90 TYR A C 1
ATOM 672 O O . TYR A 1 90 ? -14.481 -1.771 7.898 1.00 89.00 90 TYR A O 1
ATOM 680 N N . LYS A 1 91 ? -16.719 -1.450 7.908 1.00 86.00 91 LYS A N 1
ATOM 681 C CA . LYS A 1 91 ? -16.903 -1.549 9.357 1.00 86.00 91 LYS A CA 1
ATOM 682 C C . LYS A 1 91 ? -16.739 -3.008 9.791 1.00 86.00 91 LYS A C 1
ATOM 684 O O . LYS A 1 91 ? -17.414 -3.887 9.268 1.00 86.00 91 LYS A O 1
ATOM 689 N N . VAL A 1 92 ? -15.845 -3.262 10.744 1.00 76.69 92 VAL A N 1
ATOM 690 C CA . VAL A 1 92 ? -15.694 -4.588 11.360 1.00 76.69 92 VAL A CA 1
ATOM 691 C C . VAL A 1 92 ? -16.511 -4.569 12.647 1.00 76.69 92 VAL A C 1
ATOM 693 O O . VAL A 1 92 ? -16.168 -3.817 13.555 1.00 76.69 92 VAL A O 1
ATOM 696 N N . SER A 1 93 ? -17.570 -5.381 12.708 1.00 71.81 93 SER A N 1
ATOM 697 C CA . SER A 1 93 ? -18.579 -5.470 13.787 1.00 71.81 93 SER A CA 1
ATOM 698 C C . SER A 1 93 ? -19.579 -4.304 13.892 1.0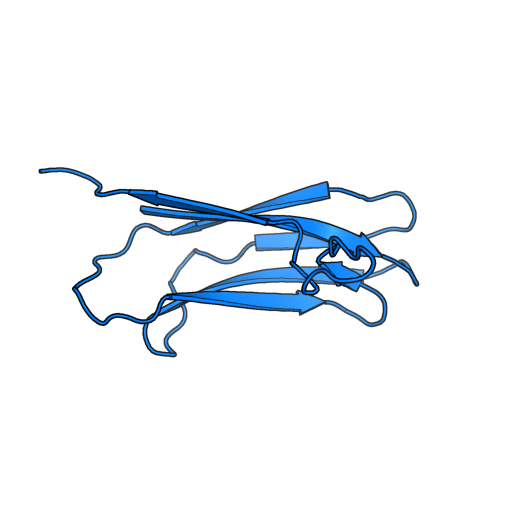0 71.81 93 SER A C 1
ATOM 700 O O . SER A 1 93 ? -19.377 -3.237 13.310 1.00 71.81 93 SER A O 1
ATOM 702 N N . ASN A 1 94 ? -20.698 -4.553 14.584 1.00 57.12 94 ASN A N 1
ATOM 703 C CA . ASN A 1 94 ? -21.766 -3.583 14.844 1.00 57.12 94 ASN A CA 1
ATOM 704 C C . ASN A 1 94 ? -21.530 -2.806 16.131 1.00 57.12 94 ASN A C 1
ATOM 706 O O . ASN A 1 94 ? -21.244 -3.458 17.153 1.00 57.12 94 ASN A O 1
#

Radius of gyration: 14.51 Å; chains: 1; bounding box: 38×24×38 Å

Sequence (94 aa):
MIVAAPQVGCMMCDGEFRLWLSVNGKYVENSNVLLNVDDSIKDVIISQGAIPLKAGDVVQVMMYGDNGIGLEAINRANEPLVPAIIFTMYKVSN

Secondary structure (DSSP, 8-state):
-EEEEEEEEESS-SEEEEEEEEETTEEPTT--EEEEE-TT--EE--EEE-----TT--EEEEEEE-TTEEE-EE--TTS--EE-EEEEE-----

pLDDT: mean 91.91, std 6.74, range [57.12, 97.62]

Organism: Vibrio parahaemolyticus (NCBI:txid670)